Protein AF-A0A0P8WD50-F1 (afdb_monomer)

Solvent-accessible surface area (backbone atoms only — not comparable to full-atom values): 6621 Å² total; per-residue (Å²): 129,78,52,80,67,54,52,54,55,48,50,52,58,47,43,71,37,83,87,53,56,59,48,43,54,67,58,55,18,64,75,57,74,46,66,57,67,68,45,47,54,51,52,50,54,38,25,76,70,56,43,27,44,71,31,32,36,36,35,41,89,90,78,62,46,75,68,44,78,36,81,68,60,79,93,41,61,78,36,73,47,73,35,86,85,82,73,44,75,43,72,35,50,78,91,38,50,40,67,32,38,29,57,28,67,69,41,36,56,53,62,75,76,107

Mean predicted aligned error: 3.64 Å

Nearest PDB structures (foldseek):
  3t8r-assembly1_A-2  TM=6.994E-01  e=1.704E-01  Staphylococcus aureus subsp. aureus Mu50
  5f7q-assembly1_J  TM=5.950E-01  e=1.407E-01  Listeria monocytogenes EGD-e
  2y75-assembly1_E  TM=6.547E-01  e=3.231E-01  Bacillus subtilis
  3t8t-assembly1_A-2  TM=6.263E-01  e=3.672E-01  Staphylococcus aureus subsp. aureus Mu50
  5tjj-assembly1_B  TM=4.422E-01  e=1.161E-01  Alicyclobacillus acidocaldarius subsp. acidocaldarius DSM 446

Foldseek 3Di:
DDDLVVLVVVLLVQLLVPPRFKDALVVSCVVRVHDSVSSVVSLVVCVVVVQKQKWKFQADPPPRDGQDIGSDCPVQAQHWGADPPVRDTDHGDPVRIGIMIGGHPVNSVVSVVD

Structure (mmCIF, N/CA/C/O backbone):
data_AF-A0A0P8WD50-F1
#
_entry.id   AF-A0A0P8WD50-F1
#
loop_
_atom_site.group_PDB
_atom_site.id
_atom_site.type_symbol
_atom_site.label_atom_id
_atom_site.label_alt_id
_atom_site.label_comp_id
_atom_site.label_asym_id
_atom_site.label_entity_id
_atom_site.label_seq_id
_atom_site.pdbx_PDB_ins_code
_atom_site.Cartn_x
_atom_site.Cartn_y
_atom_site.Cartn_z
_atom_site.occupancy
_atom_site.B_iso_or_equiv
_atom_site.auth_seq_id
_atom_site.auth_comp_id
_atom_site.auth_asym_id
_atom_site.auth_atom_id
_atom_site.pdbx_PDB_model_num
ATOM 1 N N . MET A 1 1 ? 4.474 -18.951 -15.459 1.00 54.50 1 MET A N 1
ATOM 2 C CA . MET A 1 1 ? 4.510 -18.667 -14.010 1.00 54.50 1 MET A CA 1
ATOM 3 C C . MET A 1 1 ? 4.959 -17.235 -13.875 1.00 54.50 1 MET A C 1
ATOM 5 O O . MET A 1 1 ? 5.977 -16.921 -14.478 1.00 54.50 1 MET A O 1
ATOM 9 N N . ALA A 1 2 ? 4.193 -16.393 -13.184 1.00 63.38 2 ALA A N 1
ATOM 10 C CA . ALA A 1 2 ? 4.671 -15.053 -12.893 1.00 63.38 2 ALA A CA 1
ATOM 11 C C . ALA A 1 2 ? 5.863 -15.130 -11.917 1.00 63.38 2 ALA A C 1
ATOM 13 O O . ALA A 1 2 ? 5.932 -16.025 -11.072 1.00 63.38 2 ALA A O 1
ATOM 14 N N . ASN A 1 3 ? 6.820 -14.233 -12.079 1.00 76.19 3 ASN A N 1
ATOM 15 C CA . ASN A 1 3 ? 8.084 -14.109 -11.368 1.00 76.19 3 ASN A CA 1
ATOM 16 C C . ASN A 1 3 ? 8.133 -12.714 -10.700 1.00 76.19 3 ASN A C 1
ATOM 18 O O . ASN A 1 3 ? 7.342 -11.831 -11.020 1.00 76.19 3 ASN A O 1
ATOM 22 N N . ILE A 1 4 ? 9.061 -12.495 -9.767 1.00 74.56 4 ILE A N 1
ATOM 23 C CA . ILE A 1 4 ? 9.357 -11.183 -9.180 1.00 74.56 4 ILE A CA 1
ATOM 24 C C . ILE A 1 4 ? 9.512 -10.044 -10.212 1.00 74.56 4 ILE A C 1
ATOM 26 O O . ILE A 1 4 ? 9.097 -8.924 -9.931 1.00 74.56 4 ILE A O 1
ATOM 30 N N . TYR A 1 5 ? 10.024 -10.318 -11.417 1.00 85.31 5 TYR A N 1
ATOM 31 C CA . TYR A 1 5 ? 10.119 -9.330 -12.504 1.00 85.31 5 TYR A CA 1
ATOM 32 C C . TYR A 1 5 ? 8.756 -8.894 -13.062 1.00 85.31 5 TYR A C 1
ATOM 34 O O . TYR A 1 5 ? 8.628 -7.772 -13.549 1.00 85.31 5 TYR A O 1
ATOM 42 N N . ASP A 1 6 ? 7.724 -9.735 -12.953 1.00 92.88 6 ASP A N 1
ATOM 43 C CA . ASP A 1 6 ? 6.371 -9.378 -13.390 1.00 92.88 6 ASP A CA 1
ATOM 44 C C . ASP A 1 6 ? 5.718 -8.367 -12.440 1.00 92.88 6 ASP A C 1
ATOM 46 O O . ASP A 1 6 ? 4.856 -7.597 -12.861 1.00 92.88 6 ASP A O 1
ATOM 50 N N . ILE A 1 7 ? 6.154 -8.317 -11.174 1.00 96.25 7 ILE A N 1
ATOM 51 C CA . ILE A 1 7 ? 5.714 -7.293 -10.218 1.00 96.25 7 ILE A CA 1
ATOM 52 C C . ILE A 1 7 ?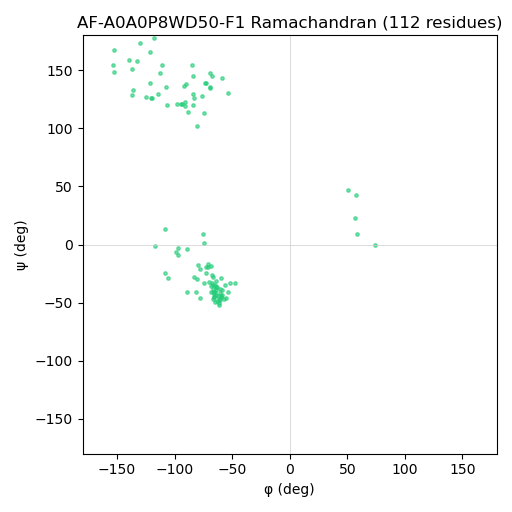 6.229 -5.923 -10.658 1.00 96.25 7 ILE A C 1
ATOM 54 O O . ILE A 1 7 ? 5.447 -4.979 -10.705 1.00 96.25 7 ILE A O 1
ATOM 58 N N . ASP A 1 8 ? 7.507 -5.814 -11.021 1.00 96.19 8 ASP A N 1
ATOM 59 C CA . ASP A 1 8 ? 8.102 -4.558 -11.490 1.00 96.19 8 ASP A CA 1
ATOM 60 C C . ASP A 1 8 ? 7.417 -4.062 -12.759 1.00 96.19 8 ASP A C 1
ATOM 62 O O . ASP A 1 8 ? 6.946 -2.928 -12.803 1.00 96.19 8 ASP A O 1
ATOM 66 N N . ALA A 1 9 ? 7.284 -4.938 -13.759 1.00 96.00 9 ALA A N 1
ATOM 67 C CA . ALA A 1 9 ? 6.618 -4.598 -15.010 1.00 96.00 9 ALA A CA 1
ATOM 68 C C . ALA A 1 9 ? 5.164 -4.155 -14.775 1.00 96.00 9 ALA A C 1
ATOM 70 O O . ALA A 1 9 ? 4.688 -3.205 -15.397 1.00 96.00 9 ALA A O 1
ATOM 71 N N . TYR A 1 10 ? 4.454 -4.810 -13.853 1.00 96.56 10 TYR A N 1
ATOM 72 C CA . TYR A 1 10 ? 3.107 -4.398 -13.477 1.00 96.56 10 TYR A CA 1
ATOM 73 C C . TYR A 1 10 ? 3.090 -3.030 -12.784 1.00 96.56 10 TYR A C 1
ATOM 75 O O . TYR A 1 10 ? 2.237 -2.201 -13.105 1.00 96.56 10 TYR A O 1
ATOM 83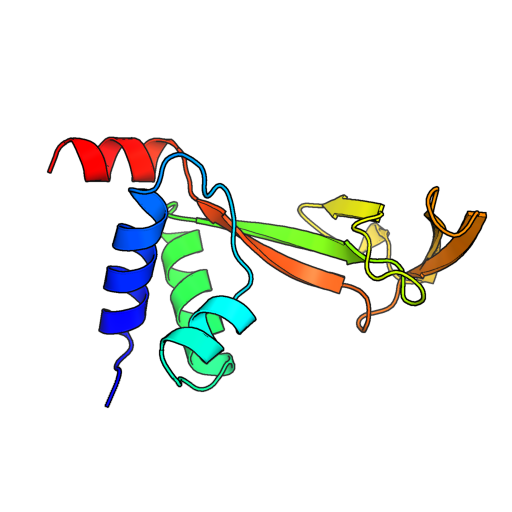 N N . VAL A 1 11 ? 4.035 -2.768 -11.873 1.00 96.75 11 VAL A N 1
ATOM 84 C CA . VAL A 1 11 ? 4.188 -1.466 -11.204 1.00 96.75 11 VAL A CA 1
ATOM 85 C C . VAL A 1 11 ? 4.463 -0.353 -12.220 1.00 96.75 11 VAL A C 1
ATOM 87 O O . VAL A 1 11 ? 3.885 0.727 -12.111 1.00 96.75 11 VAL A O 1
ATOM 90 N N . ASP A 1 12 ? 5.253 -0.619 -13.254 1.00 96.44 12 ASP A N 1
ATOM 91 C CA . ASP A 1 12 ? 5.521 0.348 -14.322 1.00 96.44 12 ASP A CA 1
ATOM 92 C C . ASP A 1 12 ? 4.254 0.646 -15.128 1.00 96.44 12 ASP A C 1
ATOM 94 O O . ASP A 1 12 ? 3.893 1.805 -15.354 1.00 96.44 12 ASP A O 1
ATOM 98 N N . GLN A 1 13 ? 3.505 -0.400 -15.488 1.00 95.69 13 GLN A N 1
ATOM 99 C CA . GLN A 1 13 ? 2.242 -0.261 -16.211 1.00 95.69 13 GLN A CA 1
ATOM 100 C C . GLN A 1 13 ? 1.199 0.548 -15.433 1.00 95.69 13 GLN A C 1
ATOM 102 O O . GLN A 1 13 ? 0.496 1.369 -16.025 1.00 95.69 13 GLN A O 1
ATOM 107 N N . ILE A 1 14 ? 1.064 0.331 -14.121 1.00 95.50 14 ILE A N 1
ATOM 108 C CA . ILE A 1 14 ? 0.137 1.117 -13.291 1.00 95.50 14 ILE A CA 1
ATOM 109 C C . ILE A 1 14 ? 0.669 2.530 -13.031 1.00 95.50 14 ILE A C 1
ATOM 111 O O . ILE A 1 14 ? -0.126 3.467 -12.988 1.00 95.50 14 ILE A O 1
ATOM 115 N N . ALA A 1 15 ? 1.987 2.721 -12.927 1.00 95.75 15 ALA A N 1
ATOM 116 C CA . ALA A 1 15 ? 2.596 4.036 -12.750 1.00 95.75 15 ALA A CA 1
ATOM 117 C C . ALA A 1 15 ? 2.345 4.957 -13.949 1.00 95.75 15 ALA A C 1
ATOM 119 O O . ALA A 1 15 ? 2.060 6.142 -13.752 1.00 95.75 15 ALA A O 1
ATOM 120 N N . LEU A 1 16 ? 2.349 4.411 -15.168 1.00 95.00 16 LEU A N 1
ATOM 121 C CA . LEU A 1 16 ? 2.020 5.134 -16.401 1.00 95.00 16 LEU A CA 1
ATOM 122 C C . LEU A 1 16 ? 0.536 5.540 -16.500 1.00 95.00 16 LEU A C 1
ATOM 124 O O . LEU A 1 16 ? 0.191 6.456 -17.250 1.00 95.00 16 LEU A O 1
ATOM 128 N N . ARG A 1 17 ? -0.359 4.923 -15.717 1.00 93.88 17 ARG A N 1
ATOM 129 C CA . ARG A 1 17 ? -1.775 5.316 -15.647 1.00 93.88 17 ARG A CA 1
ATOM 130 C C . ARG A 1 17 ? -1.934 6.519 -14.722 1.00 93.88 17 ARG A C 1
ATOM 132 O O . ARG A 1 17 ? -1.973 6.380 -13.503 1.00 93.88 17 ARG A O 1
ATOM 139 N N . SER A 1 18 ? -2.086 7.707 -15.303 1.00 84.69 18 SER A N 1
ATOM 140 C CA . SER A 1 18 ? -2.156 8.987 -14.576 1.00 84.69 18 SER A CA 1
ATOM 141 C C . SER A 1 18 ? -3.192 9.032 -13.440 1.00 84.69 18 SER A C 1
ATOM 143 O O . SER A 1 18 ? -2.951 9.680 -12.420 1.00 84.69 18 SER A O 1
ATOM 145 N N . PHE A 1 19 ? -4.316 8.325 -13.591 1.00 91.56 19 PHE A N 1
ATOM 146 C CA . PHE A 1 19 ? -5.403 8.278 -12.609 1.00 91.56 19 PHE A CA 1
ATOM 147 C C . PHE A 1 19 ? -5.124 7.366 -11.405 1.00 91.56 19 PHE A C 1
ATOM 149 O O . PHE A 1 19 ? -5.744 7.539 -10.359 1.00 91.56 19 PHE A O 1
ATOM 156 N N . VAL A 1 20 ? -4.201 6.405 -11.519 1.00 9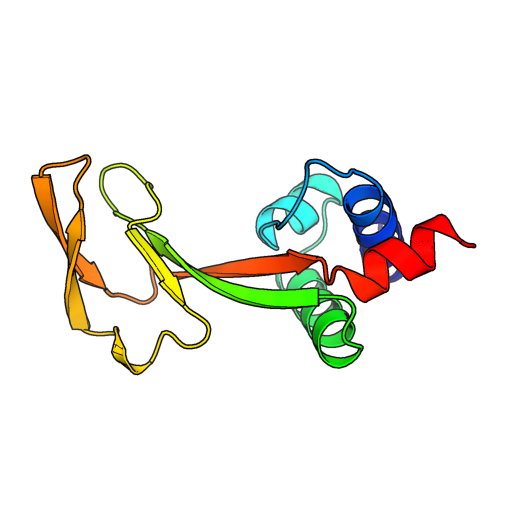3.94 20 VAL A N 1
ATOM 157 C CA . VAL A 1 20 ? -3.844 5.518 -10.404 1.00 93.94 20 VAL A CA 1
ATOM 158 C C . VAL A 1 20 ? -2.812 6.233 -9.545 1.00 93.94 20 VAL A C 1
ATOM 160 O O . VAL A 1 20 ? -1.751 6.591 -10.038 1.00 93.94 20 VAL A O 1
ATOM 163 N N . ARG A 1 21 ? -3.097 6.476 -8.267 1.00 95.06 21 ARG A N 1
ATOM 164 C CA . ARG A 1 21 ? -2.133 7.103 -7.339 1.00 95.06 21 ARG A CA 1
ATOM 165 C C . ARG A 1 21 ? -1.542 6.118 -6.347 1.00 95.06 21 ARG A C 1
ATOM 167 O O . ARG A 1 21 ? -0.407 6.290 -5.917 1.00 95.06 21 ARG A O 1
ATOM 174 N N . SER A 1 22 ? -2.296 5.081 -6.022 1.00 96.75 22 SER A N 1
ATOM 175 C CA . SER A 1 22 ? -1.891 4.053 -5.086 1.00 96.75 22 SER A CA 1
ATOM 176 C C . SER A 1 22 ? -2.582 2.730 -5.388 1.00 96.75 22 SER A C 1
ATOM 178 O O . SER A 1 22 ? -3.521 2.665 -6.186 1.00 96.75 22 SER A O 1
ATOM 180 N N . PHE A 1 23 ? -2.093 1.665 -4.766 1.00 97.50 23 PHE A N 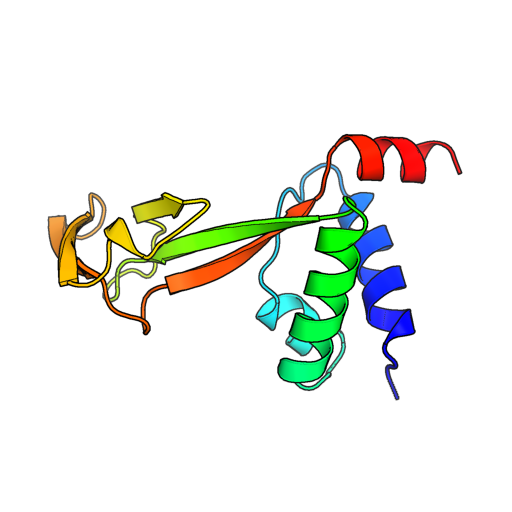1
ATOM 181 C CA . PHE A 1 23 ? -2.652 0.327 -4.884 1.00 97.50 23 PHE A CA 1
ATOM 182 C C . PHE A 1 23 ? -2.339 -0.513 -3.641 1.00 97.50 23 PHE A C 1
ATOM 184 O O . PHE A 1 23 ? -1.348 -0.301 -2.940 1.00 97.50 23 PHE A O 1
ATOM 191 N N . SER A 1 24 ? -3.193 -1.502 -3.377 1.00 96.69 24 SER A N 1
ATOM 192 C CA . SER A 1 24 ? -2.973 -2.500 -2.327 1.00 96.69 24 SER A CA 1
ATOM 193 C C . SER A 1 24 ? -2.080 -3.641 -2.843 1.00 96.69 24 SER A C 1
ATOM 195 O O . SER A 1 24 ? -2.249 -4.061 -3.994 1.00 96.69 24 SER A O 1
ATOM 197 N N . PRO A 1 25 ? -1.197 -4.228 -2.010 1.00 97.50 25 PRO A N 1
ATOM 198 C CA . PRO A 1 25 ? -0.435 -5.421 -2.386 1.00 97.50 25 PRO A CA 1
ATOM 199 C C . PRO A 1 25 ? -1.340 -6.615 -2.729 1.00 97.50 25 PRO A C 1
ATOM 201 O O . PRO A 1 25 ? -0.997 -7.425 -3.589 1.00 97.50 25 PRO A O 1
ATOM 204 N N . ILE A 1 26 ? -2.538 -6.695 -2.134 1.00 96.75 26 ILE A N 1
ATOM 205 C CA . IL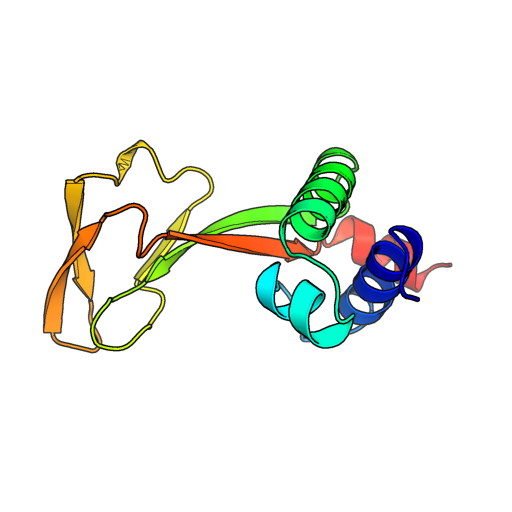E A 1 26 ? -3.526 -7.737 -2.451 1.00 96.75 26 ILE A CA 1
ATOM 206 C C . ILE A 1 26 ? -4.005 -7.607 -3.902 1.00 96.75 26 ILE A C 1
ATOM 208 O O . ILE A 1 26 ? -4.218 -8.617 -4.569 1.00 96.75 26 ILE A O 1
ATOM 212 N N . ALA A 1 27 ? -4.154 -6.382 -4.418 1.00 96.38 27 ALA A N 1
ATOM 213 C CA . ALA A 1 27 ? -4.560 -6.168 -5.805 1.00 96.38 27 ALA A CA 1
ATOM 214 C C . ALA A 1 27 ? -3.500 -6.706 -6.782 1.00 96.38 27 ALA A C 1
ATOM 216 O O . ALA A 1 27 ? -3.845 -7.410 -7.727 1.00 96.38 27 ALA A O 1
ATOM 217 N N . VAL A 1 28 ? -2.217 -6.448 -6.509 1.00 96.88 28 VAL A N 1
ATOM 218 C CA . VAL A 1 28 ? -1.089 -6.969 -7.302 1.00 96.88 28 VAL A CA 1
ATOM 219 C C . VAL A 1 28 ? -1.038 -8.498 -7.239 1.00 96.88 28 VAL A C 1
ATOM 221 O O . VAL A 1 28 ? -0.980 -9.156 -8.274 1.00 96.88 28 VAL A O 1
ATOM 224 N N . SER A 1 29 ? -1.132 -9.067 -6.032 1.00 96.75 29 SER A N 1
ATOM 225 C CA . SER A 1 29 ? -1.161 -10.518 -5.804 1.00 96.75 29 SER A CA 1
ATOM 226 C C . SER A 1 29 ? -2.277 -11.204 -6.597 1.00 96.75 29 SER A C 1
ATOM 228 O O . SER A 1 29 ? -2.017 -12.196 -7.278 1.00 96.75 29 SER A O 1
ATOM 230 N N . LYS A 1 30 ? -3.494 -10.645 -6.581 1.00 96.69 30 LYS A N 1
ATOM 231 C CA . LYS A 1 30 ? -4.640 -11.178 -7.333 1.00 96.69 30 LYS A CA 1
ATOM 232 C C . LYS A 1 30 ? -4.445 -11.090 -8.844 1.00 96.69 30 LYS A C 1
ATOM 234 O O . LYS A 1 30 ? -4.723 -12.061 -9.537 1.00 96.69 30 LYS A O 1
ATOM 239 N N . VAL A 1 31 ? -3.975 -9.950 -9.353 1.00 95.94 31 VAL A N 1
ATOM 240 C CA . VAL A 1 31 ? -3.796 -9.736 -10.800 1.00 95.94 31 VAL A CA 1
ATOM 241 C C . VAL A 1 31 ? -2.708 -10.644 -11.371 1.00 95.94 31 VAL A C 1
ATOM 243 O O . VAL A 1 31 ? -2.889 -11.211 -12.444 1.00 95.94 31 VAL A O 1
ATOM 246 N N . LEU A 1 32 ? -1.599 -10.812 -10.649 1.00 95.31 32 LEU A N 1
ATOM 247 C CA . LEU A 1 32 ? -0.464 -11.621 -11.101 1.00 95.31 32 LEU A CA 1
ATOM 248 C C . LEU A 1 32 ? -0.563 -13.096 -10.690 1.00 95.31 32 LEU A C 1
ATOM 250 O O . LEU A 1 32 ? 0.291 -13.894 -11.073 1.00 95.31 32 LEU A O 1
ATOM 254 N N . ASN A 1 33 ? -1.595 -13.464 -9.923 1.00 95.62 33 ASN A N 1
ATOM 255 C CA . ASN A 1 33 ? -1.762 -14.790 -9.329 1.00 95.62 33 ASN A CA 1
ATOM 256 C C . ASN A 1 33 ? -0.502 -15.251 -8.565 1.00 95.62 33 ASN A C 1
ATOM 258 O O . ASN A 1 33 ? -0.001 -16.363 -8.749 1.00 95.62 33 ASN A O 1
ATOM 262 N N . LEU A 1 34 ? 0.034 -14.353 -7.732 1.00 94.69 34 LEU A N 1
ATOM 263 C CA . LEU A 1 34 ? 1.239 -14.562 -6.929 1.00 94.69 34 LEU A CA 1
ATOM 264 C C . LEU A 1 34 ? 0.908 -14.612 -5.434 1.00 94.69 34 LEU A C 1
ATOM 266 O O . LEU A 1 34 ? 0.014 -13.886 -4.989 1.00 94.69 34 LEU A O 1
ATOM 270 N N . PRO A 1 35 ? 1.650 -15.391 -4.623 1.00 95.31 35 PRO A N 1
ATOM 271 C CA . PRO A 1 35 ? 1.517 -15.341 -3.172 1.00 95.31 35 PRO A CA 1
ATOM 272 C C . PRO A 1 35 ? 1.793 -13.931 -2.633 1.00 95.31 35 PRO A C 1
ATOM 274 O O . PRO A 1 35 ? 2.674 -13.224 -3.124 1.00 95.31 35 PRO A O 1
ATOM 277 N N . LEU A 1 36 ? 1.055 -13.527 -1.598 1.00 95.44 36 LEU A N 1
ATOM 278 C CA . LEU A 1 36 ? 1.114 -12.163 -1.069 1.00 95.44 36 LEU A CA 1
ATOM 279 C C . LEU A 1 36 ? 2.488 -11.800 -0.480 1.00 95.44 36 LEU A C 1
ATOM 281 O O . LEU A 1 36 ? 2.953 -10.684 -0.685 1.00 95.44 36 LEU A O 1
ATOM 285 N N . ASN A 1 37 ? 3.154 -12.728 0.214 1.00 95.44 37 ASN A N 1
ATOM 286 C CA . ASN A 1 37 ? 4.428 -12.442 0.887 1.00 95.44 37 ASN A CA 1
ATOM 287 C C . ASN A 1 37 ? 5.544 -12.006 -0.091 1.00 95.44 37 ASN A C 1
ATOM 289 O O . ASN A 1 37 ? 6.080 -10.918 0.106 1.00 95.44 37 ASN A O 1
ATOM 293 N N . PRO A 1 38 ? 5.843 -12.749 -1.180 1.00 94.94 38 PRO A N 1
ATOM 294 C CA . PRO A 1 38 ? 6.769 -12.291 -2.221 1.00 94.94 38 PRO A CA 1
ATOM 295 C C . PRO A 1 38 ? 6.381 -10.951 -2.856 1.00 94.94 38 PRO A C 1
ATOM 297 O O . PRO A 1 38 ? 7.248 -10.154 -3.208 1.00 94.94 38 PRO A O 1
ATOM 300 N N . VAL A 1 39 ? 5.076 -10.685 -2.999 1.00 97.31 39 VAL A N 1
ATOM 301 C CA . VAL A 1 39 ? 4.589 -9.401 -3.519 1.00 97.31 39 VAL A CA 1
ATOM 302 C C . VAL A 1 39 ? 4.942 -8.266 -2.565 1.00 97.31 39 VAL A C 1
ATOM 304 O O . VAL A 1 39 ? 5.520 -7.274 -2.995 1.00 97.31 39 VAL A O 1
ATOM 307 N N . ILE A 1 40 ? 4.653 -8.418 -1.272 1.00 97.12 40 ILE A N 1
ATOM 308 C CA . ILE A 1 40 ? 4.998 -7.422 -0.250 1.00 97.12 40 ILE A CA 1
ATOM 309 C C . ILE A 1 40 ? 6.513 -7.199 -0.201 1.00 97.12 40 ILE A C 1
ATOM 311 O O . ILE A 1 40 ? 6.959 -6.053 -0.191 1.00 97.12 40 ILE A O 1
ATOM 315 N N . GLU A 1 41 ? 7.306 -8.272 -0.217 1.00 96.69 41 GLU A N 1
ATOM 316 C CA . GLU A 1 41 ? 8.768 -8.188 -0.214 1.00 96.69 41 GLU A CA 1
ATOM 317 C C . GLU A 1 41 ? 9.281 -7.365 -1.402 1.00 96.69 41 GLU A C 1
ATOM 319 O O . GLU A 1 41 ? 10.067 -6.428 -1.223 1.00 96.69 41 GLU A O 1
ATOM 324 N N . ARG A 1 42 ? 8.773 -7.632 -2.613 1.00 97.25 42 ARG A N 1
ATOM 325 C CA . ARG A 1 42 ? 9.190 -6.880 -3.798 1.00 97.25 42 ARG A CA 1
ATOM 326 C C . ARG A 1 42 ? 8.719 -5.428 -3.774 1.00 97.25 42 ARG A C 1
ATOM 328 O O . ARG A 1 42 ? 9.489 -4.540 -4.128 1.00 97.25 42 ARG A O 1
ATOM 335 N N . LEU A 1 43 ? 7.495 -5.155 -3.334 1.00 97.69 43 LEU A N 1
ATOM 336 C CA . LEU A 1 43 ? 6.995 -3.781 -3.225 1.00 97.69 43 LEU A CA 1
ATOM 337 C C . LEU A 1 43 ? 7.777 -2.969 -2.181 1.00 97.69 43 LEU A C 1
ATOM 339 O O . LEU A 1 43 ? 8.035 -1.786 -2.400 1.00 97.69 43 LEU A O 1
ATOM 343 N N . ASN A 1 44 ? 8.227 -3.596 -1.090 1.00 97.62 44 ASN A N 1
ATOM 344 C CA . ASN A 1 44 ? 9.126 -2.964 -0.121 1.00 97.62 44 ASN A CA 1
ATOM 345 C C . ASN A 1 44 ? 10.494 -2.642 -0.730 1.00 97.62 44 ASN A C 1
ATOM 347 O O . ASN A 1 44 ? 10.991 -1.537 -0.532 1.00 97.62 44 ASN A O 1
ATOM 351 N N . TYR A 1 45 ? 11.051 -3.539 -1.545 1.00 97.12 45 TYR A N 1
ATOM 352 C CA . TYR A 1 45 ? 12.268 -3.245 -2.305 1.00 97.12 45 TYR A CA 1
ATOM 353 C C . TYR A 1 45 ? 12.087 -2.035 -3.243 1.00 97.12 45 TYR A C 1
ATOM 355 O O . TYR A 1 45 ? 12.939 -1.148 -3.295 1.00 97.12 45 TYR A O 1
ATOM 363 N N . LEU A 1 46 ? 10.956 -1.946 -3.953 1.00 97.00 46 LEU A N 1
ATOM 364 C CA . LEU A 1 46 ? 10.648 -0.797 -4.817 1.00 97.00 46 LEU A CA 1
ATOM 365 C C . LEU A 1 46 ? 10.437 0.497 -4.011 1.00 97.00 46 LEU A C 1
ATOM 367 O O . LEU A 1 46 ? 10.835 1.572 -4.464 1.00 97.00 46 LEU A O 1
ATOM 371 N N . LYS A 1 47 ? 9.861 0.400 -2.806 1.00 97.44 47 LYS A N 1
ATOM 372 C CA . LYS A 1 47 ? 9.759 1.515 -1.854 1.00 97.44 47 LYS A CA 1
ATOM 373 C C . LYS A 1 47 ? 11.139 2.018 -1.434 1.00 97.44 47 LYS A C 1
ATOM 375 O O . LYS A 1 47 ? 11.383 3.220 -1.458 1.00 97.44 47 LYS A O 1
ATOM 380 N N . ASP A 1 48 ? 12.052 1.120 -1.078 1.00 97.12 48 ASP A N 1
ATOM 381 C CA . ASP A 1 48 ? 13.417 1.494 -0.690 1.00 97.12 48 ASP A CA 1
ATOM 382 C C . ASP A 1 48 ? 14.185 2.136 -1.859 1.00 97.12 48 ASP A C 1
ATOM 384 O O . ASP A 1 48 ? 14.968 3.064 -1.661 1.00 97.12 48 ASP A O 1
ATOM 388 N N . GLY A 1 49 ? 13.879 1.724 -3.093 1.00 96.06 49 GLY A N 1
ATOM 389 C CA . GLY A 1 49 ? 14.335 2.365 -4.329 1.00 96.06 49 GLY A CA 1
ATOM 390 C C . GLY A 1 49 ? 13.623 3.676 -4.697 1.00 96.06 49 GLY A C 1
ATOM 391 O O . GLY A 1 49 ? 13.816 4.150 -5.814 1.00 96.06 49 GLY A O 1
ATOM 392 N N . LYS A 1 50 ? 12.793 4.246 -3.808 1.00 95.44 50 LYS A N 1
ATOM 393 C CA . LYS A 1 50 ? 11.995 5.474 -4.018 1.00 95.44 50 LYS A CA 1
ATOM 394 C C . LYS A 1 50 ? 11.048 5.439 -5.224 1.00 95.44 50 LYS A C 1
ATOM 396 O O . LYS A 1 50 ? 10.650 6.476 -5.737 1.00 95.44 50 LYS A O 1
ATOM 401 N N . LYS A 1 51 ? 10.660 4.248 -5.682 1.00 97.19 51 LYS A N 1
ATOM 402 C CA . LYS A 1 51 ? 9.639 4.093 -6.731 1.00 97.19 51 LYS A CA 1
ATOM 403 C C . LYS A 1 51 ? 8.225 4.154 -6.160 1.00 97.19 51 LYS A C 1
ATOM 405 O O . LYS A 1 51 ? 7.276 4.523 -6.848 1.00 97.19 51 LYS A O 1
ATOM 410 N N . LEU A 1 52 ? 8.096 3.751 -4.898 1.00 98.06 52 LEU A N 1
ATOM 411 C CA . LEU A 1 52 ? 6.847 3.689 -4.155 1.00 98.06 52 LEU A CA 1
ATOM 412 C C . LEU A 1 52 ? 7.019 4.318 -2.769 1.00 98.06 52 LEU A C 1
ATOM 414 O O . LEU A 1 52 ? 8.111 4.334 -2.209 1.00 98.06 52 LEU A O 1
ATOM 418 N N . THR A 1 53 ? 5.914 4.746 -2.171 1.00 98.00 53 THR A N 1
ATOM 419 C CA . THR A 1 53 ? 5.825 5.116 -0.754 1.00 98.00 53 THR A CA 1
ATOM 420 C C . THR A 1 53 ? 4.789 4.229 -0.074 1.00 98.00 53 THR A C 1
ATOM 422 O O . THR A 1 53 ? 3.653 4.153 -0.534 1.00 98.00 53 THR A O 1
ATOM 425 N N . LEU A 1 54 ? 5.156 3.558 1.018 1.00 98.06 54 LEU A N 1
ATOM 426 C CA . LEU A 1 54 ? 4.209 2.779 1.819 1.00 98.06 54 LEU A CA 1
ATOM 427 C C . LEU A 1 54 ? 3.486 3.697 2.806 1.00 98.06 54 LEU A C 1
ATOM 429 O O . LEU A 1 54 ? 4.129 4.430 3.552 1.00 98.06 54 LEU A O 1
ATOM 433 N N . LYS A 1 55 ? 2.159 3.612 2.818 1.00 98.25 55 LYS A N 1
ATOM 434 C CA . LYS A 1 55 ? 1.276 4.195 3.828 1.00 98.25 55 LYS A CA 1
ATOM 435 C C . LYS A 1 55 ? 0.307 3.127 4.325 1.00 98.25 55 LYS A C 1
ATOM 437 O O . LYS A 1 55 ? 0.228 2.032 3.766 1.00 98.25 55 LYS A O 1
ATOM 442 N N . TYR A 1 56 ? -0.464 3.471 5.342 1.00 98.25 56 TYR A N 1
ATOM 443 C CA . TYR A 1 56 ? -1.458 2.597 5.937 1.00 98.25 56 TYR A CA 1
ATOM 444 C C . TYR A 1 56 ? -2.823 3.264 5.936 1.00 98.25 56 TYR A C 1
ATOM 446 O O . TYR A 1 56 ? -2.982 4.388 6.412 1.00 98.25 56 TYR A O 1
ATOM 454 N N . GLU A 1 57 ? -3.807 2.557 5.399 1.00 97.69 57 GLU A N 1
ATOM 455 C CA . GLU A 1 57 ? -5.211 2.925 5.493 1.00 97.69 57 GLU A CA 1
ATOM 456 C C . GLU A 1 57 ? -5.813 2.277 6.735 1.00 97.69 57 GLU A C 1
ATOM 458 O O . GLU A 1 57 ? -5.801 1.054 6.866 1.00 97.69 57 GLU A O 1
ATOM 463 N N . ILE A 1 58 ? -6.364 3.097 7.625 1.00 97.44 58 ILE A N 1
ATOM 464 C CA . ILE A 1 58 ? -7.211 2.650 8.727 1.00 97.44 58 ILE A CA 1
ATOM 465 C C . ILE A 1 58 ? -8.647 2.682 8.220 1.00 97.44 58 ILE A C 1
ATOM 467 O O . ILE A 1 58 ? -9.134 3.746 7.814 1.00 97.44 58 ILE A O 1
ATOM 471 N N . ARG A 1 59 ? -9.309 1.527 8.207 1.00 96.38 59 ARG A N 1
ATOM 472 C CA . ARG A 1 59 ? -10.656 1.373 7.647 1.00 96.38 59 ARG A CA 1
ATOM 473 C C . ARG A 1 59 ? -11.704 1.099 8.721 1.00 96.38 59 ARG A C 1
ATOM 475 O O . ARG A 1 59 ? -11.403 0.571 9.783 1.00 96.38 59 ARG A O 1
ATOM 482 N N . CYS A 1 60 ? -12.947 1.457 8.442 1.00 94.88 60 CYS A N 1
ATOM 483 C CA . CYS A 1 60 ? -14.076 1.045 9.270 1.00 94.88 60 CYS A CA 1
ATOM 484 C C . CYS A 1 60 ? -14.364 -0.451 9.061 1.00 94.88 60 CYS A C 1
ATOM 486 O O . CYS A 1 60 ? -14.345 -0.913 7.919 1.00 94.88 60 CYS A O 1
ATOM 488 N N . TYR A 1 61 ? -14.665 -1.202 10.124 1.00 90.38 61 TYR A N 1
ATOM 489 C CA . TYR A 1 61 ? -15.048 -2.617 9.999 1.00 90.38 61 TYR A CA 1
ATOM 490 C C . TYR A 1 61 ? -16.433 -2.803 9.371 1.00 90.38 61 TYR A C 1
ATOM 492 O O . TYR A 1 61 ? -16.646 -3.771 8.646 1.00 90.38 61 TYR A O 1
ATOM 500 N N . GLU A 1 62 ? -17.346 -1.861 9.609 1.00 89.25 62 GLU A N 1
ATOM 501 C CA . GLU A 1 62 ? -18.744 -1.964 9.179 1.00 89.25 62 GLU A CA 1
ATOM 502 C C . GLU A 1 62 ? -18.917 -1.645 7.691 1.00 89.25 62 GLU A C 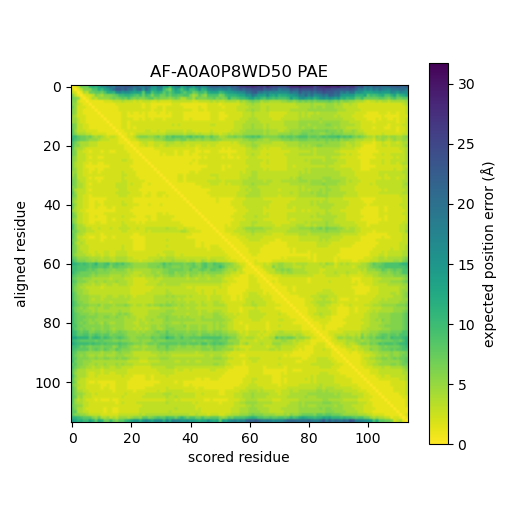1
ATOM 504 O O . GLU A 1 62 ? -19.579 -2.370 6.952 1.00 89.25 62 GLU A O 1
ATOM 509 N N . ASP A 1 63 ? -18.296 -0.559 7.224 1.00 90.62 63 ASP A N 1
ATOM 510 C CA . ASP A 1 63 ? -18.530 -0.026 5.877 1.00 90.62 63 ASP A CA 1
ATOM 511 C C . ASP A 1 63 ? -17.286 -0.053 4.970 1.00 90.62 63 ASP A C 1
ATOM 513 O O . ASP A 1 63 ? -17.356 0.330 3.800 1.00 90.62 63 ASP A O 1
ATOM 517 N N . SER A 1 64 ? -16.145 -0.523 5.492 1.00 90.12 64 SER A N 1
ATOM 518 C CA . SER A 1 64 ? -14.856 -0.595 4.789 1.00 90.12 64 SER A CA 1
ATOM 519 C C . SER A 1 64 ? -14.308 0.741 4.263 1.00 90.12 64 SER A C 1
ATOM 521 O O . SER A 1 64 ? -13.306 0.734 3.535 1.00 90.12 64 SER A O 1
ATOM 523 N N . ASN A 1 65 ? -14.902 1.885 4.619 1.00 93.69 65 ASN A N 1
ATOM 524 C CA . ASN A 1 65 ? -14.397 3.194 4.220 1.00 93.69 65 ASN A CA 1
ATOM 525 C C . ASN A 1 65 ? -13.080 3.503 4.916 1.00 93.69 65 ASN A C 1
ATOM 527 O O . ASN A 1 65 ? -12.836 3.127 6.063 1.00 93.69 65 ASN A O 1
ATOM 531 N N . ILE A 1 66 ? -12.234 4.242 4.206 1.00 95.50 66 ILE A N 1
ATOM 532 C CA . ILE A 1 66 ? -10.975 4.745 4.739 1.00 95.50 66 ILE A CA 1
ATOM 533 C C . ILE A 1 66 ? -11.298 5.894 5.690 1.00 95.50 66 ILE A C 1
ATOM 535 O O . ILE A 1 66 ? -11.754 6.956 5.269 1.00 95.50 66 ILE A O 1
ATOM 539 N N . ILE A 1 67 ? -11.027 5.687 6.972 1.00 96.12 67 ILE A N 1
ATOM 540 C CA . ILE A 1 67 ? -11.172 6.715 8.004 1.00 96.12 67 ILE A CA 1
ATOM 541 C C . ILE A 1 67 ? -9.945 7.621 7.988 1.00 96.12 67 ILE A C 1
ATOM 543 O O . ILE A 1 67 ? -10.050 8.841 8.131 1.00 96.12 67 ILE A O 1
ATOM 547 N N . LYS A 1 68 ? -8.760 7.024 7.820 1.00 95.75 68 LYS A N 1
ATOM 548 C CA . LYS A 1 68 ? -7.496 7.754 7.845 1.00 95.75 68 LYS A CA 1
ATOM 549 C C . LYS A 1 68 ? -6.418 7.064 7.021 1.00 95.75 68 LYS A C 1
ATOM 551 O O . LYS A 1 68 ? -6.371 5.842 6.963 1.00 95.75 68 LYS A O 1
ATOM 556 N N . VAL A 1 69 ? -5.520 7.863 6.450 1.00 97.12 69 VAL A N 1
ATOM 557 C CA . VAL A 1 69 ? -4.266 7.398 5.844 1.00 97.12 69 VAL A CA 1
ATOM 558 C C . VAL A 1 69 ? -3.100 7.953 6.654 1.00 97.12 69 VAL A C 1
ATOM 560 O O . VAL A 1 69 ? -3.069 9.152 6.937 1.00 97.12 69 VAL A O 1
ATOM 563 N N . VAL A 1 70 ? -2.166 7.092 7.054 1.00 97.25 70 VAL A N 1
ATOM 564 C CA . VAL A 1 70 ? -1.032 7.439 7.925 1.00 97.25 70 VAL A CA 1
ATOM 565 C C . VAL A 1 70 ? 0.259 6.799 7.427 1.00 97.25 70 VAL A C 1
ATOM 567 O O . VAL A 1 70 ? 0.226 5.735 6.815 1.00 97.25 70 VAL A O 1
ATOM 570 N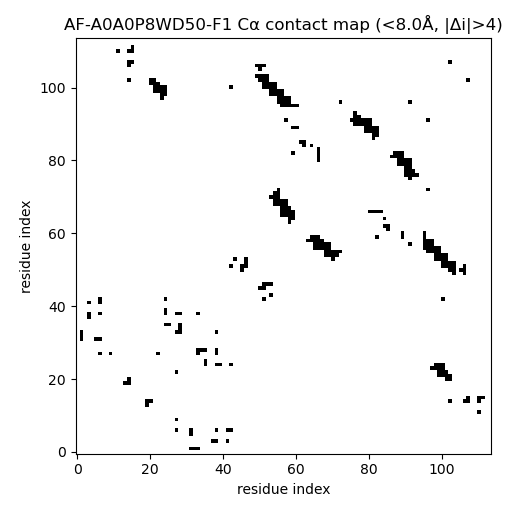 N . ASP A 1 71 ? 1.400 7.432 7.688 1.00 96.81 71 ASP A N 1
ATOM 571 C CA . ASP A 1 71 ? 2.713 6.855 7.355 1.00 96.81 71 ASP A CA 1
ATOM 572 C C . ASP A 1 71 ? 3.159 5.821 8.407 1.00 96.81 71 ASP A C 1
ATOM 574 O O . ASP A 1 71 ? 3.825 4.842 8.082 1.00 96.81 71 ASP A O 1
ATOM 578 N N . ASP A 1 72 ? 2.729 6.006 9.658 1.00 96.06 72 ASP A N 1
ATOM 579 C CA . ASP A 1 72 ? 2.908 5.068 10.763 1.00 96.06 72 ASP A CA 1
ATOM 580 C C . ASP A 1 72 ? 1.603 4.947 11.560 1.00 96.06 72 ASP A C 1
ATOM 582 O O . ASP A 1 72 ? 0.960 5.946 11.901 1.00 96.06 72 ASP A O 1
ATOM 586 N N . PHE A 1 73 ? 1.205 3.708 11.841 1.00 96.25 73 PHE A N 1
ATOM 587 C CA . PHE A 1 73 ? -0.022 3.390 12.562 1.00 96.25 73 PHE A CA 1
ATOM 588 C C . PHE A 1 73 ? 0.213 3.092 14.048 1.00 96.25 73 PHE A C 1
ATOM 590 O O . PHE A 1 73 ? -0.763 2.947 14.785 1.00 96.25 73 PHE A O 1
ATOM 597 N N . SER A 1 74 ? 1.468 3.013 14.514 1.00 95.69 74 SER A N 1
ATOM 598 C CA . SER A 1 74 ? 1.796 2.610 15.891 1.00 95.69 74 SER A CA 1
ATOM 599 C C . SER A 1 74 ? 1.055 3.443 16.946 1.00 95.69 74 SER A C 1
ATOM 601 O O . SER A 1 74 ? 0.489 2.908 17.897 1.00 95.69 74 SER A O 1
ATOM 603 N N . GLY A 1 75 ? 0.954 4.755 16.719 1.00 95.75 75 GLY A N 1
ATOM 604 C CA . GLY A 1 75 ? 0.249 5.691 17.592 1.00 95.75 75 GLY A CA 1
ATOM 605 C C . GLY A 1 75 ? -1.279 5.630 17.520 1.00 95.75 75 GLY A C 1
ATOM 606 O O . GLY A 1 75 ? -1.924 6.439 18.190 1.00 95.75 75 GLY A O 1
ATOM 607 N N . PHE A 1 76 ? -1.865 4.746 16.710 1.00 96.19 76 PHE A N 1
ATOM 608 C CA . PHE A 1 76 ? -3.314 4.587 16.556 1.00 96.19 76 PHE A CA 1
ATOM 609 C C . PHE A 1 76 ? -3.854 3.303 17.177 1.00 96.19 76 PHE A C 1
ATOM 611 O O . PHE A 1 76 ? -5.019 3.299 17.549 1.00 96.19 76 PHE A O 1
ATOM 618 N N . ILE A 1 77 ? -3.038 2.260 17.334 1.00 96.88 77 ILE A N 1
ATOM 619 C CA . ILE A 1 77 ? -3.470 0.978 17.908 1.00 96.88 77 ILE A CA 1
ATOM 620 C C . ILE A 1 77 ? -4.144 1.182 19.276 1.00 96.88 77 ILE A C 1
ATOM 622 O O . ILE A 1 77 ? -3.609 1.880 20.139 1.00 96.88 77 ILE A O 1
ATOM 626 N N . GLY A 1 78 ? -5.330 0.589 19.453 1.00 96.31 78 GLY A N 1
ATOM 627 C CA . GLY A 1 78 ? -6.153 0.690 20.665 1.00 96.31 78 GLY A CA 1
ATOM 628 C C . GLY A 1 78 ? -6.863 2.037 20.854 1.00 96.31 78 GLY A C 1
ATOM 629 O O . GLY A 1 78 ? -7.570 2.233 21.842 1.00 96.31 78 GLY A O 1
ATOM 630 N N . LYS A 1 79 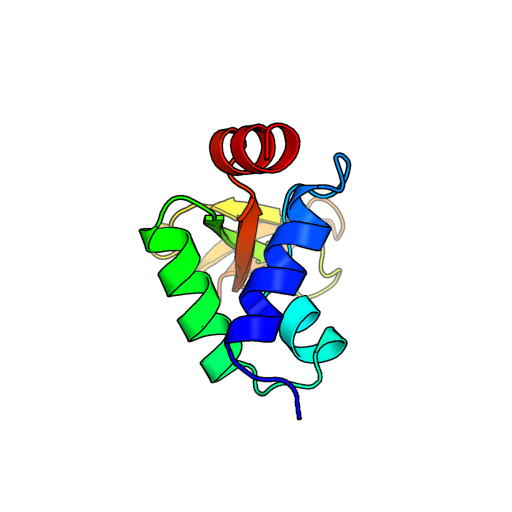? -6.691 3.001 19.937 1.00 96.50 79 LYS A N 1
ATOM 631 C CA . LYS A 1 79 ? -7.475 4.244 19.939 1.00 96.50 79 LYS A CA 1
ATOM 632 C C . LYS A 1 79 ? -8.790 4.037 19.209 1.00 96.50 79 LYS A C 1
ATOM 634 O O . LYS A 1 79 ? -8.880 3.225 18.295 1.00 96.50 79 LYS A O 1
ATOM 639 N N . LYS A 1 80 ? -9.780 4.851 19.563 1.00 96.19 80 LYS A N 1
ATOM 640 C CA . LYS A 1 80 ? -11.025 4.962 18.809 1.00 96.19 80 LYS A CA 1
ATOM 641 C C . LYS A 1 80 ? -10.934 6.075 17.775 1.00 96.19 80 LYS A C 1
ATOM 643 O O . LYS A 1 80 ? -10.423 7.157 18.072 1.00 96.19 80 LYS A O 1
ATOM 648 N N . LEU A 1 81 ? -11.418 5.807 16.568 1.00 95.56 81 LEU A N 1
ATOM 649 C CA . LEU A 1 81 ? -11.595 6.799 15.515 1.00 95.56 81 LEU A CA 1
ATOM 650 C C . LEU A 1 81 ? -13.064 6.836 15.099 1.00 95.56 81 LEU A C 1
ATOM 652 O O . LEU A 1 81 ? -13.701 5.799 14.956 1.00 95.56 81 LEU A O 1
ATOM 656 N N . TYR A 1 82 ? -13.586 8.035 14.873 1.00 95.94 82 TYR A N 1
ATOM 657 C CA . TYR A 1 82 ? -14.960 8.217 14.424 1.00 95.94 82 TYR A CA 1
ATOM 658 C C . TYR A 1 82 ? -15.067 8.060 12.900 1.00 95.94 82 TYR A C 1
ATOM 660 O O . TYR A 1 82 ? -14.363 8.745 12.145 1.00 95.94 82 TYR A O 1
ATOM 668 N N . CYS A 1 83 ? -15.958 7.178 12.448 1.00 95.44 83 CYS A N 1
ATOM 669 C CA . CYS A 1 83 ? -16.313 7.016 11.046 1.00 95.44 83 CYS A CA 1
ATOM 670 C C . CYS A 1 83 ? -17.543 7.867 10.712 1.00 95.44 83 CYS A C 1
ATOM 672 O O . CYS A 1 83 ? -18.632 7.660 11.239 1.00 95.44 83 CYS A O 1
ATOM 674 N N . LYS A 1 84 ? -17.390 8.793 9.762 1.00 93.50 84 LYS A N 1
ATOM 675 C CA . LYS A 1 84 ? -18.480 9.680 9.325 1.00 93.50 84 LYS A CA 1
ATOM 676 C C . LYS A 1 84 ? -19.570 8.978 8.511 1.00 93.50 84 LYS A C 1
ATOM 678 O O . LYS A 1 84 ? -20.626 9.564 8.307 1.00 93.50 84 LYS A O 1
ATOM 683 N N . ASN A 1 85 ? -19.294 7.782 7.992 1.00 92.88 85 ASN A N 1
ATOM 684 C CA . ASN A 1 85 ? -20.205 7.083 7.090 1.00 92.88 85 ASN A CA 1
ATOM 685 C C . ASN A 1 85 ? -21.197 6.196 7.850 1.00 92.88 85 ASN A C 1
ATOM 687 O O . ASN A 1 85 ? -22.374 6.192 7.503 1.00 92.88 85 ASN A O 1
ATOM 691 N N . CYS A 1 86 ? -20.743 5.493 8.889 1.00 92.62 86 CYS A N 1
ATOM 692 C CA . CYS A 1 86 ? -21.605 4.685 9.754 1.00 92.62 86 CYS A CA 1
ATOM 693 C C . CYS A 1 86 ? -22.030 5.396 11.051 1.00 92.62 86 CYS A C 1
ATOM 695 O O . CYS A 1 86 ? -22.820 4.828 11.795 1.00 92.62 86 CYS A O 1
ATOM 697 N N . ASP A 1 87 ? -21.538 6.619 11.298 1.00 93.69 87 ASP A N 1
ATOM 698 C CA . ASP A 1 87 ? -21.819 7.420 12.503 1.00 93.69 87 ASP A CA 1
ATOM 699 C C . ASP A 1 87 ? -21.437 6.697 13.810 1.00 93.69 87 ASP A C 1
ATOM 701 O O . ASP A 1 87 ? -22.176 6.717 14.790 1.00 93.69 87 ASP A O 1
ATOM 705 N N . ASP A 1 88 ? -20.272 6.036 13.814 1.00 93.44 88 ASP A N 1
ATOM 706 C CA . ASP A 1 88 ? -19.814 5.219 14.946 1.00 93.44 88 ASP A CA 1
ATOM 707 C C . ASP A 1 88 ? -18.309 5.375 15.233 1.00 93.44 88 ASP A C 1
ATOM 709 O O . ASP A 1 88 ? -17.519 5.794 14.377 1.00 93.44 88 ASP A O 1
ATOM 713 N N . GLU A 1 89 ? -17.906 5.036 16.457 1.00 93.75 89 GLU A N 1
ATOM 714 C CA . GLU A 1 89 ? -16.514 4.953 16.889 1.00 93.75 89 GLU A CA 1
ATOM 715 C C . GLU A 1 89 ? -15.980 3.527 16.755 1.00 93.75 89 GLU A C 1
ATOM 717 O O . GLU A 1 89 ? -16.428 2.606 17.434 1.00 93.75 89 GLU A O 1
ATOM 722 N N . ILE A 1 90 ? -14.925 3.362 15.962 1.00 94.25 90 ILE A N 1
ATOM 723 C CA . ILE A 1 90 ? -14.254 2.073 15.793 1.00 94.25 90 ILE A CA 1
ATOM 724 C C . ILE A 1 90 ? -12.908 2.068 16.505 1.00 94.25 90 ILE A C 1
ATOM 726 O O . ILE A 1 90 ? -12.133 3.024 16.417 1.00 94.25 90 ILE A O 1
ATOM 730 N N . GLU A 1 91 ? -12.617 0.983 17.214 1.00 96.25 91 GLU A N 1
ATOM 731 C CA . GLU A 1 91 ? -11.290 0.747 17.775 1.00 96.25 91 GLU A CA 1
ATOM 732 C C . GLU A 1 91 ? -10.309 0.367 16.659 1.00 96.25 91 GLU A C 1
ATOM 734 O O . GLU A 1 91 ? -10.644 -0.356 15.725 1.00 96.25 91 GLU A O 1
ATOM 739 N N . VAL A 1 92 ? -9.088 0.886 16.711 1.00 96.81 92 VAL A N 1
ATOM 740 C CA . VAL A 1 92 ? -8.059 0.577 15.718 1.00 96.81 92 VAL A CA 1
ATOM 741 C C . VAL A 1 92 ? -7.288 -0.670 16.147 1.00 96.81 92 VAL A C 1
ATOM 743 O O . VAL A 1 92 ? -6.552 -0.644 17.139 1.00 96.81 92 VAL A O 1
ATOM 746 N N . GLY A 1 93 ? -7.428 -1.740 15.366 1.00 96.12 93 GLY A N 1
ATOM 747 C CA . GLY A 1 93 ? -6.724 -3.012 15.509 1.00 96.12 93 GLY A CA 1
ATOM 748 C C . GLY A 1 93 ? -5.846 -3.325 14.293 1.00 96.12 93 GLY A C 1
ATOM 749 O O . GLY A 1 93 ? -5.794 -2.586 13.319 1.00 96.12 93 GLY A O 1
ATOM 750 N N . LEU A 1 94 ? -5.108 -4.435 14.320 1.00 95.19 94 LEU A N 1
ATOM 751 C CA . LEU A 1 94 ? -4.292 -4.840 13.158 1.00 95.19 94 LEU A CA 1
ATOM 752 C C . LEU A 1 94 ? -5.139 -5.339 11.978 1.00 95.19 94 LEU A C 1
ATOM 754 O O . LEU A 1 94 ? -4.676 -5.379 10.844 1.00 95.19 94 LEU A O 1
ATOM 758 N N . ASP A 1 95 ? -6.375 -5.724 12.250 1.00 94.81 95 ASP A N 1
ATOM 759 C CA . ASP A 1 95 ? -7.359 -6.248 11.314 1.00 94.81 95 ASP A CA 1
ATOM 760 C C . ASP A 1 95 ? -8.065 -5.161 10.483 1.00 94.81 95 ASP A C 1
ATOM 762 O O . ASP A 1 95 ? -8.596 -5.484 9.420 1.00 94.81 95 ASP A O 1
ATOM 766 N N . ASN A 1 96 ? -8.020 -3.882 10.892 1.00 96.00 96 ASN A N 1
ATOM 767 C CA . ASN A 1 96 ? -8.478 -2.751 10.068 1.00 96.00 96 ASN A CA 1
ATOM 768 C C . ASN A 1 96 ? -7.369 -1.847 9.520 1.00 96.00 96 ASN A C 1
ATOM 770 O O . ASN A 1 96 ? -7.659 -0.763 9.002 1.00 96.00 96 ASN A O 1
ATOM 774 N N . ILE A 1 97 ? -6.114 -2.282 9.593 1.00 97.06 97 ILE A N 1
ATOM 775 C CA . ILE A 1 97 ? -4.977 -1.542 9.052 1.00 97.06 97 ILE A CA 1
ATOM 776 C C . ILE A 1 97 ? -4.488 -2.233 7.788 1.00 97.06 97 ILE A C 1
ATOM 778 O O . ILE A 1 97 ? -4.050 -3.382 7.806 1.00 97.06 97 ILE A O 1
ATOM 782 N N . PHE A 1 98 ? -4.511 -1.503 6.677 1.00 96.50 98 PHE A N 1
ATOM 783 C CA . PHE A 1 98 ? -4.169 -2.048 5.370 1.00 96.50 98 PHE A CA 1
ATOM 784 C C . PHE A 1 98 ? -2.974 -1.311 4.762 1.00 96.50 98 PHE A C 1
ATOM 786 O O . PHE A 1 98 ? -3.023 -0.087 4.624 1.00 96.50 98 PHE A O 1
ATOM 793 N N . PRO A 1 99 ? -1.907 -2.024 4.355 1.00 97.44 99 PRO A N 1
ATOM 794 C CA . PRO A 1 99 ? -0.797 -1.410 3.641 1.00 97.44 99 PRO A CA 1
ATOM 795 C C . PRO A 1 99 ? -1.239 -0.980 2.241 1.00 97.44 99 PRO A C 1
ATOM 797 O O . PRO A 1 99 ? -1.887 -1.738 1.510 1.00 97.44 99 PRO A O 1
ATOM 800 N N . VAL A 1 100 ? -0.837 0.223 1.848 1.00 98.00 100 VAL A N 1
ATOM 801 C CA . VAL A 1 100 ? -1.108 0.800 0.533 1.00 98.00 100 VAL A CA 1
ATOM 802 C C . VAL A 1 100 ? 0.147 1.480 0.008 1.00 98.00 100 VAL A C 1
ATOM 804 O O . VAL A 1 100 ? 0.768 2.296 0.686 1.00 98.00 100 VAL A O 1
ATOM 807 N N . TYR A 1 101 ? 0.519 1.139 -1.223 1.00 98.38 101 TYR A N 1
ATOM 808 C CA . TYR A 1 101 ? 1.686 1.696 -1.891 1.00 98.38 101 TYR A CA 1
ATOM 809 C C . TYR A 1 101 ? 1.246 2.822 -2.815 1.00 98.38 101 TYR A C 1
ATOM 811 O O . TYR A 1 101 ? 0.440 2.611 -3.718 1.00 98.38 101 TYR A O 1
ATOM 819 N N . TYR A 1 102 ? 1.777 4.014 -2.582 1.00 97.94 102 TYR A N 1
ATOM 820 C CA . TYR A 1 102 ? 1.627 5.181 -3.437 1.00 97.94 102 TYR A CA 1
ATOM 821 C C . TYR A 1 102 ? 2.748 5.202 -4.465 1.00 97.94 102 TYR A C 1
ATOM 823 O O . TYR A 1 102 ? 3.897 4.921 -4.132 1.00 97.94 102 TYR A O 1
ATOM 831 N N . ILE A 1 103 ? 2.411 5.529 -5.708 1.00 97.62 103 ILE A N 1
ATOM 832 C CA . ILE A 1 103 ? 3.390 5.697 -6.782 1.00 97.62 103 ILE A CA 1
ATOM 833 C C . ILE A 1 103 ? 4.082 7.038 -6.574 1.00 97.62 103 ILE A C 1
ATOM 835 O O . ILE A 1 103 ? 3.406 8.057 -6.428 1.00 97.62 103 ILE A O 1
ATOM 839 N N . ASP A 1 104 ? 5.411 7.025 -6.559 1.00 96.31 104 ASP A N 1
ATOM 840 C CA . ASP A 1 104 ? 6.192 8.251 -6.471 1.00 96.31 104 ASP A CA 1
ATOM 841 C C . ASP A 1 104 ? 6.073 9.064 -7.776 1.00 96.31 104 ASP A C 1
ATOM 843 O O . ASP A 1 104 ? 6.125 8.509 -8.881 1.00 96.31 104 ASP A O 1
ATOM 847 N N . ASP A 1 105 ? 5.860 10.377 -7.659 1.00 94.00 105 ASP A N 1
ATOM 848 C CA . ASP A 1 105 ? 5.660 11.240 -8.826 1.00 94.00 105 ASP A CA 1
ATOM 849 C C . ASP A 1 105 ? 6.951 11.374 -9.656 1.00 94.00 105 ASP A C 1
ATOM 851 O O . ASP A 1 105 ? 6.871 11.359 -10.887 1.00 94.00 105 ASP A O 1
ATOM 855 N N . ASP A 1 106 ? 8.135 11.401 -9.029 1.00 95.12 106 ASP A N 1
ATOM 856 C CA . ASP A 1 106 ? 9.413 11.440 -9.754 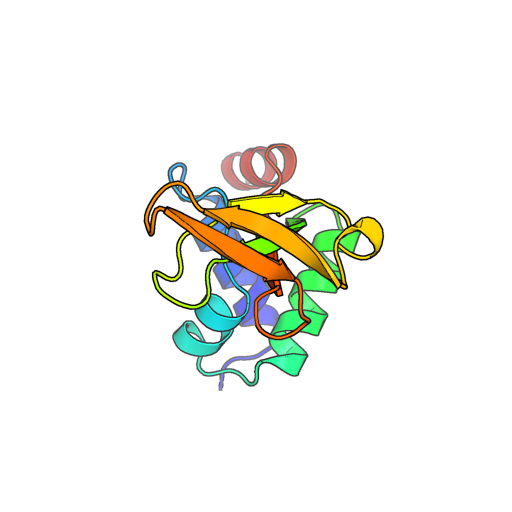1.00 95.12 106 ASP A CA 1
ATOM 857 C C . ASP A 1 106 ? 9.625 10.137 -10.528 1.00 95.12 106 ASP A C 1
ATOM 859 O O . ASP A 1 106 ? 10.074 10.151 -11.680 1.00 95.12 106 ASP A O 1
ATOM 863 N N . TYR A 1 107 ? 9.236 9.001 -9.938 1.00 95.94 107 TYR A N 1
ATOM 864 C CA . TYR A 1 107 ? 9.288 7.712 -10.624 1.00 95.94 107 TYR A CA 1
ATOM 865 C C . TYR A 1 107 ? 8.379 7.667 -11.854 1.00 95.94 107 TYR A C 1
ATOM 867 O O . TYR A 1 107 ? 8.777 7.217 -12.932 1.00 95.94 107 TYR A O 1
ATOM 875 N N . ARG A 1 108 ? 7.157 8.181 -11.719 1.00 95.06 108 ARG A N 1
ATOM 876 C CA . ARG A 1 108 ? 6.221 8.303 -12.837 1.00 95.06 108 ARG A CA 1
ATOM 877 C C . ARG A 1 108 ? 6.780 9.180 -13.955 1.00 95.06 108 ARG A C 1
ATOM 879 O O . ARG A 1 108 ? 6.651 8.822 -15.124 1.00 95.06 108 ARG A O 1
ATOM 886 N N . GLU A 1 109 ? 7.371 10.322 -13.621 1.00 94.75 109 GLU A N 1
ATOM 887 C CA . GLU A 1 109 ? 7.967 11.214 -14.619 1.00 94.75 109 GLU A CA 1
ATOM 888 C C . GLU A 1 109 ? 9.199 10.596 -15.288 1.00 94.75 109 GLU A C 1
ATOM 890 O O . GLU A 1 109 ? 9.413 10.801 -16.483 1.00 94.75 109 GLU A O 1
ATOM 895 N N . TYR A 1 110 ? 9.975 9.795 -14.557 1.00 95.44 110 TYR A N 1
ATOM 896 C CA . TYR A 1 110 ? 11.062 9.000 -15.123 1.00 95.44 110 TYR A CA 1
ATOM 897 C C . TYR A 1 110 ? 10.553 8.004 -16.179 1.00 95.44 110 TYR A C 1
ATOM 899 O O . TYR A 1 110 ? 11.096 7.966 -17.285 1.00 95.44 110 TYR A O 1
ATOM 907 N N . LEU A 1 111 ? 9.485 7.256 -15.879 1.00 95.31 111 LEU A N 1
ATOM 908 C CA . LEU A 1 111 ? 8.910 6.269 -16.803 1.00 95.31 111 LEU A CA 1
ATOM 909 C C . LEU A 1 111 ? 8.288 6.890 -18.058 1.00 95.31 111 LEU A C 1
ATOM 911 O O . LEU A 1 111 ? 8.248 6.248 -19.093 1.00 95.31 111 LEU A O 1
ATOM 915 N N . LYS A 1 112 ? 7.790 8.129 -18.006 1.00 92.31 112 LYS A N 1
ATOM 916 C CA . LYS A 1 112 ? 7.246 8.803 -19.203 1.00 92.31 112 LYS A CA 1
ATOM 917 C C . LYS A 1 112 ? 8.323 9.248 -20.195 1.00 92.31 112 LYS A C 1
ATOM 919 O O . LYS A 1 112 ? 7.999 9.573 -21.335 1.00 92.31 112 LYS A O 1
ATOM 924 N N . LYS A 1 113 ? 9.572 9.359 -19.739 1.00 90.31 113 LYS A N 1
ATOM 925 C CA . LYS A 1 113 ? 10.707 9.872 -20.519 1.00 90.31 113 LYS A CA 1
ATOM 926 C C . LYS A 1 113 ? 11.557 8.766 -21.152 1.00 90.31 113 LYS A C 1
ATOM 928 O O . LYS A 1 113 ? 12.439 9.102 -21.938 1.00 90.31 113 LYS A O 1
ATOM 933 N N . ASN A 1 114 ? 11.322 7.501 -20.798 1.00 71.56 114 ASN A N 1
ATOM 934 C CA . ASN A 1 114 ? 12.069 6.321 -21.251 1.00 71.56 114 ASN A CA 1
ATOM 935 C C . ASN A 1 114 ? 11.110 5.263 -21.798 1.00 71.56 114 ASN A C 1
ATOM 937 O O . ASN A 1 114 ? 11.570 4.450 -22.626 1.00 71.56 114 ASN A O 1
#

Sequence (114 aa):
MANIYDIDAYVDQIALRSFVRSFSPIAVSKVLNLPLNPVIERLNYLKDGKKLTLKYEIRCYEDSNIIKVVDDFSGFIGKKLYCKNCDDEIEVGLDNIFPVYYIDDDYREYLKKN

Secondary structure (DSSP, 8-state):
---HHHHHHHHHHHHT-TT--EE-HHHHHHHHT--HHHHHHHHHHHHHTTSEEEEEEEE-TTT--EEEEES--GGGTT-EEEETTTTEEEE--GGGEEEEEEEPHHHHHHHH--

pLDDT: mean 94.32, std 6.31, range [54.5, 98.38]

Radius of gyration: 15.64 Å; Cα contacts (8 Å, |Δi|>4): 169; chains: 1; bounding box: 36×30×42 Å

Organism: NCBI:txid36849